Protein AF-A0A7S6G631-F1 (afdb_monomer)

Mean predicted aligned error: 9.02 Å

Radius of gyration: 16.14 Å; Cα contacts (8 Å, |Δi|>4): 29; chains: 1; bounding box: 41×31×46 Å

Structure (mmCIF, N/CA/C/O backbone):
data_AF-A0A7S6G631-F1
#
_entry.id   AF-A0A7S6G631-F1
#
loop_
_atom_site.group_PDB
_atom_site.id
_atom_site.type_symbol
_atom_site.label_atom_id
_atom_site.label_alt_id
_atom_site.label_comp_id
_atom_site.label_asym_id
_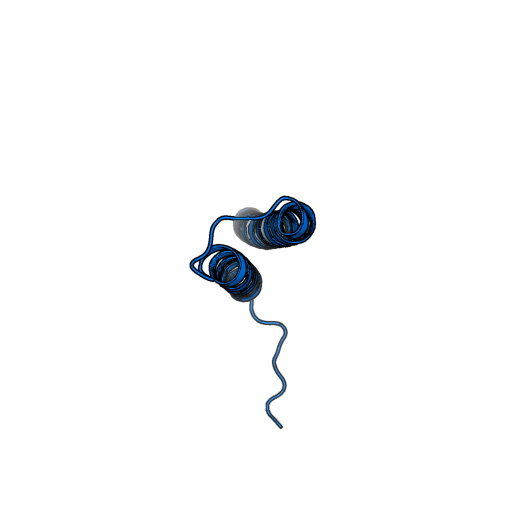atom_site.label_entity_id
_atom_site.label_seq_id
_atom_site.pdbx_PDB_ins_code
_atom_site.Cartn_x
_atom_site.Cartn_y
_atom_site.Cartn_z
_atom_site.occupancy
_atom_site.B_iso_or_equiv
_atom_site.auth_seq_id
_atom_site.auth_comp_id
_atom_site.auth_asym_id
_atom_site.auth_atom_id
_atom_site.pdbx_PDB_model_num
ATOM 1 N N . MET A 1 1 ? 4.546 -25.153 16.042 1.00 34.12 1 MET A N 1
ATOM 2 C CA . MET A 1 1 ? 3.924 -24.569 14.835 1.00 34.12 1 MET A CA 1
ATOM 3 C C . MET A 1 1 ? 3.180 -23.327 15.282 1.00 34.12 1 MET A C 1
ATOM 5 O O . MET A 1 1 ? 2.143 -23.466 15.910 1.00 34.12 1 MET A O 1
ATOM 9 N N . SER A 1 2 ? 3.766 -22.142 15.090 1.00 42.16 2 SER A N 1
ATOM 10 C CA . SER A 1 2 ? 3.131 -20.885 15.498 1.00 42.16 2 SER A CA 1
ATOM 11 C C . SER A 1 2 ? 1.959 -20.629 14.562 1.00 42.16 2 SER A C 1
ATOM 13 O O . SER A 1 2 ? 2.159 -20.349 13.380 1.00 42.16 2 SER A O 1
ATOM 15 N N . THR A 1 3 ? 0.746 -20.789 15.073 1.00 43.97 3 THR A N 1
ATOM 16 C CA . THR A 1 3 ? -0.476 -20.323 14.430 1.00 43.97 3 THR A CA 1
ATOM 17 C C . THR A 1 3 ? -0.349 -18.811 14.304 1.00 43.97 3 THR A C 1
ATOM 19 O O . THR A 1 3 ? -0.497 -18.090 15.285 1.00 43.97 3 THR A O 1
ATOM 22 N N . LYS A 1 4 ? 0.032 -18.336 13.112 1.00 47.47 4 LYS A N 1
ATOM 23 C CA . LYS A 1 4 ? -0.126 -16.935 12.732 1.00 47.47 4 LYS A CA 1
ATOM 24 C C . LYS A 1 4 ? -1.625 -16.674 12.781 1.00 47.47 4 LYS A C 1
ATOM 26 O O . LYS A 1 4 ? -2.337 -16.989 11.831 1.00 47.47 4 LYS A O 1
ATOM 31 N N . GLU A 1 5 ? -2.094 -16.172 13.915 1.00 52.25 5 GLU A N 1
ATOM 32 C CA . GLU A 1 5 ? -3.348 -15.437 13.966 1.00 52.25 5 GLU A CA 1
ATOM 33 C C . GLU A 1 5 ? -3.312 -14.446 12.793 1.00 52.25 5 GLU A C 1
ATOM 35 O O . GLU A 1 5 ? -2.234 -13.896 12.514 1.00 52.25 5 GLU A O 1
ATOM 40 N N . PRO A 1 6 ? -4.405 -14.278 12.028 1.00 50.84 6 PRO A N 1
ATOM 41 C CA . PRO A 1 6 ? -4.461 -13.195 11.060 1.00 50.84 6 PRO A CA 1
ATOM 42 C C . PRO A 1 6 ? -4.151 -11.930 11.858 1.00 50.84 6 PRO A C 1
ATOM 44 O O . PRO A 1 6 ? -4.905 -11.571 12.759 1.00 50.84 6 PRO A O 1
ATOM 47 N N . GLY A 1 7 ? -2.960 -11.360 11.645 1.00 62.00 7 GLY A N 1
ATOM 48 C CA . GLY A 1 7 ? -2.506 -10.219 12.432 1.00 62.00 7 GLY A CA 1
ATOM 49 C C . GLY A 1 7 ? -3.556 -9.117 12.355 1.00 62.00 7 GLY A C 1
ATOM 50 O O . GLY A 1 7 ? -4.285 -9.057 11.363 1.00 62.00 7 GLY A O 1
ATOM 51 N N . SER A 1 8 ? -3.637 -8.268 13.386 1.00 82.12 8 SER A N 1
ATOM 52 C CA . SER A 1 8 ? -4.575 -7.133 13.418 1.00 82.12 8 SER A CA 1
ATOM 53 C C . SER A 1 8 ? -4.604 -6.396 12.076 1.00 82.12 8 SER A C 1
ATOM 55 O O . SER A 1 8 ? -3.608 -6.410 11.346 1.00 82.12 8 SER A O 1
ATOM 57 N N . LEU A 1 9 ? -5.703 -5.724 11.737 1.00 86.12 9 LEU A N 1
ATOM 58 C CA . LEU A 1 9 ? -5.828 -5.016 10.456 1.00 86.12 9 LEU A CA 1
ATOM 59 C C . LEU A 1 9 ? -4.661 -4.037 10.226 1.00 86.12 9 LEU A C 1
ATOM 61 O O . LEU A 1 9 ? -4.156 -3.935 9.108 1.00 86.12 9 LEU A O 1
ATOM 65 N N . GLU A 1 10 ? -4.117 -3.437 11.291 1.00 84.56 10 GLU A N 1
ATOM 66 C CA . GLU A 1 10 ? -2.885 -2.640 11.227 1.00 84.56 10 GLU A CA 1
ATOM 67 C C . GLU A 1 10 ? -1.651 -3.448 10.781 1.00 84.56 10 GLU A C 1
ATOM 69 O O . GLU A 1 10 ? -0.812 -2.954 10.029 1.00 84.56 10 GLU A O 1
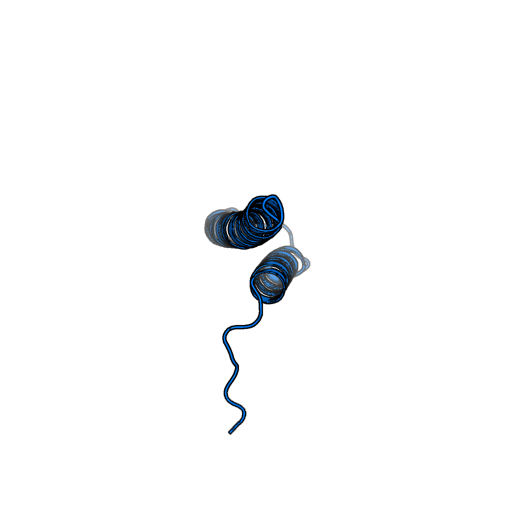ATOM 74 N N . THR A 1 11 ? -1.528 -4.708 11.209 1.00 86.88 11 THR A N 1
ATOM 75 C CA . THR A 1 11 ? -0.457 -5.626 10.782 1.00 86.88 11 THR A CA 1
ATOM 76 C C . THR A 1 11 ? -0.588 -5.977 9.303 1.00 86.88 11 THR A C 1
ATOM 78 O O . THR A 1 11 ? 0.424 -6.026 8.601 1.00 86.88 11 THR A O 1
ATOM 81 N N . VAL A 1 12 ? -1.814 -6.185 8.813 1.00 89.12 12 VAL A N 1
ATOM 82 C CA . VAL A 1 12 ? -2.079 -6.449 7.389 1.00 89.12 12 VAL A CA 1
ATOM 83 C C . VAL A 1 12 ? -1.731 -5.221 6.547 1.00 89.12 12 VAL A C 1
ATOM 85 O O . VAL A 1 12 ? -0.986 -5.345 5.574 1.00 89.12 12 VAL A O 1
ATOM 88 N N . ALA A 1 13 ? -2.168 -4.029 6.961 1.00 89.25 13 ALA A N 1
ATOM 89 C CA .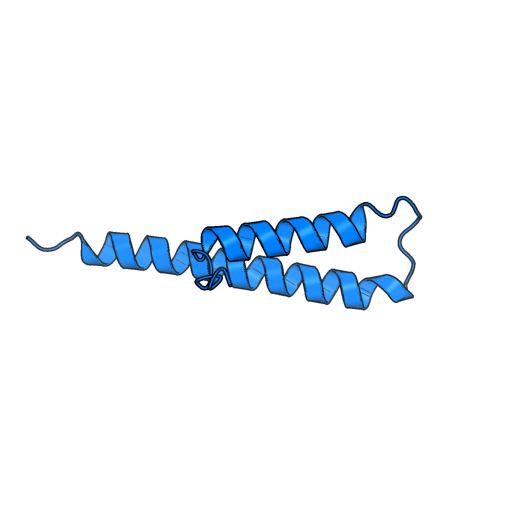 ALA A 1 13 ? -1.832 -2.773 6.289 1.00 89.25 13 ALA A CA 1
ATOM 90 C C . ALA A 1 13 ? -0.315 -2.516 6.277 1.00 89.25 13 ALA A C 1
ATOM 92 O O . ALA A 1 13 ? 0.265 -2.190 5.238 1.00 89.25 13 ALA A O 1
ATOM 93 N N . SER A 1 14 ? 0.356 -2.741 7.410 1.00 89.69 14 SER A N 1
ATOM 94 C CA . SER A 1 14 ? 1.809 -2.591 7.531 1.00 89.69 14 SER A CA 1
ATOM 95 C C . SER A 1 14 ? 2.574 -3.575 6.639 1.00 89.69 14 SER A C 1
ATOM 97 O O . SER A 1 14 ? 3.566 -3.209 6.003 1.00 89.69 14 SER A O 1
ATOM 99 N N . GLN A 1 15 ? 2.108 -4.824 6.550 1.00 90.12 15 GLN A N 1
ATOM 100 C CA . GLN A 1 15 ? 2.708 -5.837 5.687 1.00 90.12 15 GLN A CA 1
ATOM 101 C C . GLN A 1 15 ? 2.534 -5.497 4.206 1.00 90.12 15 GLN A C 1
ATOM 103 O O . GLN A 1 15 ? 3.527 -5.504 3.477 1.00 90.12 15 GLN A O 1
ATOM 108 N N . ALA A 1 16 ? 1.327 -5.112 3.784 1.00 90.25 16 ALA A N 1
ATOM 109 C CA . ALA A 1 16 ? 1.066 -4.688 2.412 1.00 90.25 16 ALA A CA 1
ATOM 110 C C . ALA A 1 16 ? 1.958 -3.497 2.015 1.00 90.25 16 ALA A C 1
ATOM 112 O O . ALA A 1 16 ? 2.557 -3.492 0.937 1.00 90.25 16 ALA A O 1
ATOM 113 N N . ALA A 1 17 ? 2.118 -2.513 2.911 1.00 90.88 17 ALA A N 1
ATOM 114 C CA . ALA A 1 17 ? 2.963 -1.346 2.660 1.00 90.88 17 ALA A CA 1
ATOM 115 C C . ALA A 1 17 ? 4.445 -1.728 2.526 1.00 90.88 17 ALA A C 1
ATOM 117 O O . ALA A 1 17 ? 5.141 -1.221 1.643 1.00 90.88 17 ALA A O 1
ATOM 118 N N . LYS A 1 18 ? 4.930 -2.665 3.354 1.00 89.94 18 LYS A N 1
ATOM 119 C CA . LYS A 1 18 ? 6.290 -3.216 3.232 1.00 89.94 18 LYS A CA 1
ATOM 120 C C . LYS A 1 18 ? 6.512 -3.943 1.909 1.00 89.94 18 LYS A C 1
ATOM 122 O O . LYS A 1 18 ? 7.576 -3.789 1.309 1.00 89.94 18 LYS A O 1
ATOM 127 N N . GLU A 1 19 ? 5.547 -4.736 1.456 1.00 90.19 19 GLU A N 1
ATOM 128 C CA . GLU A 1 19 ? 5.650 -5.447 0.180 1.00 90.19 19 GLU A CA 1
ATOM 129 C C . GLU A 1 19 ? 5.661 -4.478 -1.006 1.00 90.19 19 GLU A C 1
ATOM 131 O O . GLU A 1 19 ? 6.517 -4.609 -1.881 1.00 90.19 19 GLU A O 1
ATOM 136 N N . LEU A 1 20 ? 4.791 -3.461 -1.005 1.00 89.25 20 LEU A N 1
ATOM 137 C CA . LEU A 1 20 ? 4.816 -2.400 -2.015 1.00 89.25 20 LEU A CA 1
ATOM 138 C C . LEU A 1 20 ? 6.166 -1.668 -2.017 1.00 89.25 20 LEU A C 1
ATOM 140 O O . LEU A 1 20 ? 6.771 -1.494 -3.072 1.00 89.25 20 LEU A O 1
ATOM 144 N N . GLY A 1 21 ? 6.667 -1.292 -0.838 1.00 87.50 21 GLY A N 1
ATOM 145 C CA . GLY A 1 21 ? 7.982 -0.672 -0.692 1.00 87.50 21 GLY A CA 1
ATOM 146 C C . GLY A 1 21 ? 9.110 -1.561 -1.214 1.00 87.50 21 GLY A C 1
ATOM 147 O O . GLY A 1 21 ? 10.013 -1.061 -1.870 1.00 87.50 21 GLY A O 1
ATOM 148 N N . SER A 1 22 ? 9.032 -2.877 -1.007 1.00 86.00 22 SER A N 1
ATOM 149 C CA . SER A 1 22 ? 10.017 -3.831 -1.534 1.00 86.00 22 SER A CA 1
ATOM 150 C C . SER A 1 22 ? 9.984 -3.895 -3.059 1.00 86.00 22 SER A C 1
ATOM 152 O O . SER A 1 22 ? 11.039 -3.894 -3.679 1.00 86.00 22 SER A O 1
ATOM 154 N N . VAL A 1 23 ? 8.795 -3.889 -3.671 1.00 84.31 23 VAL A N 1
ATOM 155 C CA . VAL A 1 23 ? 8.646 -3.846 -5.138 1.00 84.31 23 VAL A CA 1
ATOM 156 C C . VAL A 1 23 ? 9.242 -2.559 -5.715 1.00 84.31 23 VAL A C 1
ATOM 158 O O . VAL A 1 23 ? 9.9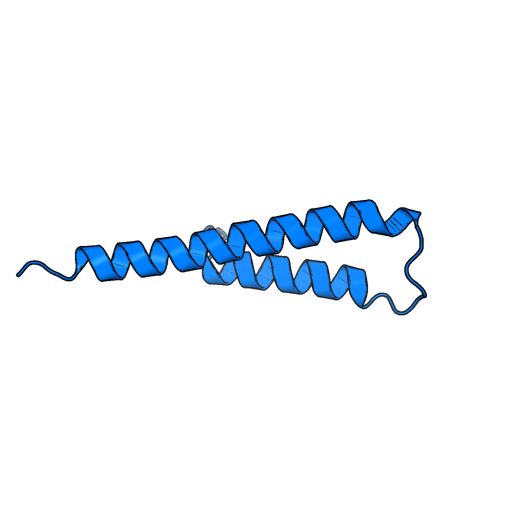02 -2.602 -6.747 1.00 84.31 23 VAL A O 1
ATOM 161 N N . LEU A 1 24 ? 9.055 -1.425 -5.035 1.00 82.00 24 LEU A N 1
ATOM 162 C CA . LEU A 1 24 ? 9.590 -0.129 -5.462 1.00 82.00 24 LEU A CA 1
ATOM 163 C C . LEU A 1 24 ? 11.093 0.040 -5.172 1.00 82.00 24 LEU A C 1
ATOM 165 O O . LEU A 1 24 ? 11.764 0.797 -5.867 1.00 82.00 24 LEU A O 1
ATOM 169 N N . ALA A 1 25 ? 11.622 -0.630 -4.143 1.00 74.00 25 ALA A N 1
ATOM 170 C CA . ALA A 1 25 ? 12.997 -0.473 -3.663 1.00 74.00 25 ALA A CA 1
ATOM 171 C C . ALA A 1 25 ? 14.016 -1.407 -4.336 1.00 74.00 25 ALA A C 1
ATOM 173 O O . ALA A 1 25 ? 15.213 -1.278 -4.067 1.00 74.00 25 ALA A O 1
ATOM 174 N N . ILE A 1 26 ? 13.592 -2.334 -5.205 1.00 67.12 26 ILE A N 1
ATOM 175 C CA . ILE A 1 26 ? 14.525 -3.074 -6.066 1.00 67.12 26 ILE A CA 1
ATOM 176 C C . ILE A 1 26 ? 15.119 -2.039 -7.031 1.00 67.12 26 ILE A C 1
ATOM 178 O O . ILE A 1 26 ? 14.467 -1.630 -7.982 1.00 67.12 26 ILE A O 1
ATOM 182 N N . GLY A 1 27 ? 16.318 -1.547 -6.698 1.00 60.25 27 GLY A N 1
ATOM 183 C CA . GLY A 1 27 ? 16.929 -0.297 -7.170 1.00 60.25 27 GLY A CA 1
ATOM 184 C C . GLY A 1 27 ? 17.293 -0.230 -8.654 1.00 60.25 27 GLY A C 1
ATOM 185 O O . GLY A 1 27 ? 18.456 -0.037 -9.002 1.00 60.25 27 GLY A O 1
ATOM 186 N N . GLY A 1 28 ? 16.296 -0.352 -9.522 1.00 68.88 28 GLY A N 1
ATOM 187 C CA . GLY A 1 28 ? 16.368 -0.106 -10.954 1.00 68.88 28 GLY A CA 1
ATOM 188 C C . GLY A 1 28 ? 15.276 0.865 -11.398 1.00 68.88 28 GLY A C 1
ATOM 189 O O . GLY A 1 28 ? 14.343 1.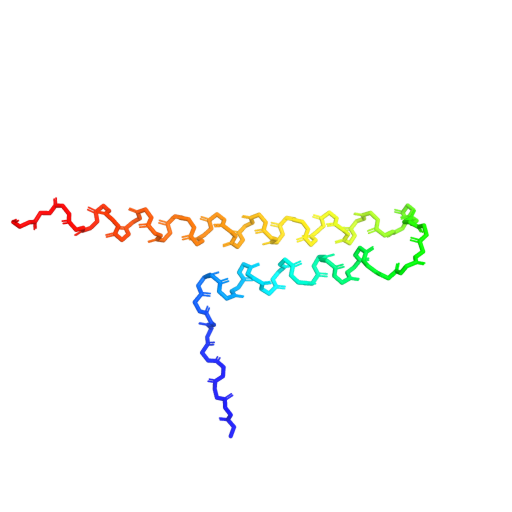171 -10.657 1.00 68.88 28 GLY A O 1
ATOM 190 N N . ALA A 1 29 ? 15.393 1.366 -12.626 1.00 76.00 29 ALA A N 1
ATOM 191 C CA . ALA A 1 29 ? 14.304 2.109 -13.243 1.00 76.00 29 ALA A CA 1
ATOM 192 C C . ALA A 1 29 ? 13.081 1.189 -13.373 1.00 76.00 29 ALA A C 1
ATOM 194 O O . ALA A 1 29 ? 13.187 0.094 -13.928 1.00 76.00 29 ALA A O 1
ATOM 195 N N . LEU A 1 30 ? 11.932 1.647 -12.872 1.00 78.06 30 LEU A N 1
ATOM 196 C CA . LEU A 1 30 ? 10.657 0.963 -13.061 1.00 78.06 30 LEU A CA 1
ATOM 197 C C . LEU A 1 30 ? 10.431 0.721 -14.555 1.00 78.06 30 LEU A C 1
ATOM 199 O O . LEU A 1 30 ? 10.428 1.670 -15.342 1.00 78.06 30 LEU A O 1
ATOM 203 N N . SER A 1 31 ? 10.237 -0.535 -14.952 1.00 81.88 31 SER A N 1
ATOM 204 C CA . SER A 1 31 ? 9.871 -0.860 -16.325 1.00 81.88 31 SER A CA 1
ATOM 205 C C . SER A 1 31 ? 8.353 -0.880 -16.476 1.00 81.88 31 SER A C 1
ATOM 207 O O . SER A 1 31 ? 7.603 -1.115 -15.529 1.00 81.88 31 SER A O 1
ATOM 209 N N . ILE A 1 32 ? 7.872 -0.674 -17.705 1.00 84.38 32 ILE A N 1
ATOM 210 C CA . ILE A 1 32 ? 6.433 -0.732 -18.021 1.00 84.38 32 ILE A CA 1
ATOM 211 C C . ILE A 1 32 ? 5.820 -2.083 -17.600 1.00 84.38 32 ILE A C 1
ATOM 213 O O . ILE A 1 32 ? 4.660 -2.133 -17.194 1.00 84.38 32 ILE A O 1
ATOM 217 N N . GLY A 1 33 ? 6.609 -3.164 -17.636 1.00 84.62 33 GLY A N 1
ATOM 218 C CA . GLY A 1 33 ? 6.204 -4.494 -17.173 1.00 84.62 33 GLY A CA 1
ATOM 219 C C . GLY A 1 33 ? 5.967 -4.611 -15.660 1.00 84.62 33 GLY A C 1
ATOM 220 O O . GLY A 1 33 ? 5.211 -5.486 -15.247 1.00 84.62 33 GLY A O 1
ATOM 221 N N . ASP A 1 34 ? 6.533 -3.714 -14.846 1.00 84.38 34 ASP A N 1
ATOM 222 C CA . ASP A 1 34 ? 6.383 -3.717 -13.382 1.00 84.38 34 ASP A CA 1
ATOM 223 C C . ASP A 1 34 ? 5.129 -2.958 -12.921 1.00 84.38 34 ASP A C 1
ATOM 225 O O . ASP A 1 34 ? 4.571 -3.241 -11.858 1.00 84.38 34 ASP A O 1
ATOM 229 N N . LEU A 1 35 ? 4.635 -2.019 -13.742 1.00 87.44 35 LEU A N 1
ATOM 230 C CA . LEU A 1 35 ? 3.440 -1.214 -13.466 1.00 87.44 35 LEU A CA 1
ATOM 231 C C . LEU A 1 35 ? 2.202 -2.025 -13.035 1.00 87.44 35 LEU A C 1
ATOM 233 O O . LEU A 1 35 ? 1.556 -1.609 -12.070 1.00 87.44 35 LEU A O 1
ATOM 237 N N . PRO A 1 36 ? 1.832 -3.159 -13.671 1.00 90.44 36 PRO A N 1
ATOM 238 C CA . PRO A 1 36 ? 0.693 -3.955 -13.211 1.00 90.44 36 PRO A CA 1
ATOM 239 C C . PRO A 1 36 ? 0.892 -4.527 -11.801 1.00 90.44 36 PRO A C 1
ATOM 241 O O . PRO A 1 36 ? -0.059 -4.567 -11.020 1.00 90.44 36 PRO A O 1
ATOM 244 N N . ILE A 1 37 ? 2.117 -4.928 -11.447 1.00 89.50 37 ILE A N 1
ATOM 245 C CA . ILE A 1 37 ? 2.436 -5.469 -10.119 1.00 89.50 37 ILE A CA 1
ATOM 246 C C . ILE A 1 37 ? 2.374 -4.352 -9.076 1.00 89.50 37 ILE A C 1
ATOM 248 O O . ILE A 1 37 ? 1.747 -4.524 -8.033 1.00 89.50 37 ILE A O 1
ATOM 252 N N . ILE A 1 38 ? 2.949 -3.187 -9.380 1.00 89.69 38 ILE A N 1
ATOM 253 C CA . ILE A 1 38 ? 2.910 -2.006 -8.506 1.00 89.69 38 ILE A CA 1
ATOM 254 C C . ILE A 1 38 ? 1.469 -1.569 -8.262 1.00 89.69 38 ILE A C 1
ATOM 256 O O . ILE A 1 38 ? 1.081 -1.342 -7.120 1.00 89.69 38 ILE A O 1
ATOM 260 N N . ARG A 1 39 ? 0.654 -1.498 -9.321 1.00 91.75 39 ARG A N 1
ATOM 261 C CA . ARG A 1 39 ? -0.752 -1.101 -9.215 1.00 91.75 39 ARG A CA 1
ATOM 262 C C . ARG A 1 39 ? -1.548 -2.070 -8.346 1.00 91.75 39 ARG A C 1
ATOM 264 O O . ARG A 1 39 ? -2.318 -1.618 -7.509 1.00 91.75 39 ARG A O 1
ATOM 271 N N . ARG A 1 40 ? -1.326 -3.378 -8.502 1.00 92.69 40 ARG A N 1
ATOM 272 C CA . ARG A 1 40 ? -1.949 -4.396 -7.646 1.00 92.69 40 ARG A CA 1
ATOM 273 C C . ARG A 1 40 ? -1.539 -4.229 -6.182 1.00 92.69 40 ARG A C 1
ATOM 275 O O . ARG A 1 40 ? -2.403 -4.206 -5.318 1.00 92.69 40 ARG A O 1
ATOM 282 N N . ARG A 1 41 ? -0.241 -4.078 -5.907 1.00 90.81 41 ARG A N 1
ATOM 283 C CA . ARG A 1 41 ? 0.267 -3.918 -4.535 1.00 90.81 41 ARG A CA 1
ATOM 284 C C . ARG A 1 41 ? -0.221 -2.630 -3.880 1.00 90.81 41 ARG A C 1
ATOM 286 O O . ARG A 1 41 ? -0.523 -2.629 -2.694 1.00 90.81 41 ARG A O 1
ATOM 293 N N . LEU A 1 42 ? -0.338 -1.551 -4.649 1.00 93.50 42 LEU A N 1
ATOM 294 C CA . LEU A 1 42 ? -0.914 -0.299 -4.172 1.00 93.50 42 LEU A CA 1
ATOM 295 C C . LEU A 1 42 ? -2.388 -0.468 -3.788 1.00 93.50 42 LEU A C 1
ATOM 297 O O . LEU A 1 42 ? -2.800 0.013 -2.738 1.00 93.50 42 LEU A O 1
ATOM 301 N N . ASP A 1 43 ? -3.160 -1.179 -4.607 1.00 95.00 43 ASP A N 1
ATOM 302 C CA . ASP A 1 43 ? -4.565 -1.470 -4.326 1.00 95.00 43 ASP A CA 1
ATOM 303 C C . ASP A 1 43 ? -4.728 -2.297 -3.038 1.00 95.00 43 ASP A C 1
ATOM 305 O O . ASP A 1 43 ? -5.533 -1.950 -2.176 1.00 95.00 43 ASP A O 1
ATOM 309 N N . GLU A 1 44 ? -3.878 -3.309 -2.836 1.00 93.06 44 GLU A N 1
ATOM 310 C CA . GLU A 1 44 ? -3.851 -4.104 -1.598 1.00 93.06 44 GLU A CA 1
ATOM 311 C C . GLU A 1 44 ? -3.537 -3.250 -0.355 1.00 93.06 44 GLU A C 1
ATOM 313 O O . GLU A 1 44 ? -4.177 -3.419 0.684 1.00 93.06 44 GLU A O 1
ATOM 318 N N . VAL A 1 45 ? -2.604 -2.293 -0.454 1.00 94.38 45 VAL A N 1
ATOM 319 C CA . VAL A 1 45 ? -2.310 -1.341 0.635 1.00 94.38 45 VAL A CA 1
ATOM 320 C C . VAL A 1 45 ? -3.521 -0.472 0.954 1.00 94.38 45 VAL A C 1
ATOM 322 O O . VAL A 1 45 ? -3.854 -0.296 2.128 1.00 94.38 45 VAL A O 1
ATOM 325 N N . ILE A 1 46 ? -4.181 0.067 -0.072 1.00 95.06 46 ILE A N 1
ATOM 326 C CA . ILE A 1 46 ? -5.359 0.925 0.093 1.00 95.06 46 ILE A CA 1
ATOM 327 C C . ILE A 1 46 ? -6.482 0.143 0.775 1.00 95.06 46 ILE A C 1
ATOM 329 O O . ILE A 1 46 ? -7.041 0.616 1.762 1.00 95.06 46 ILE A O 1
ATOM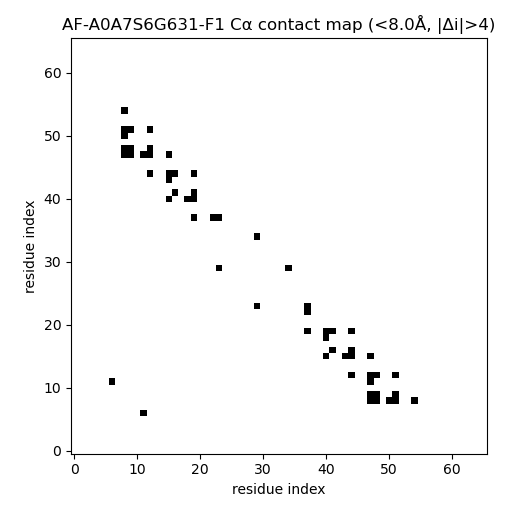 333 N N . GLN 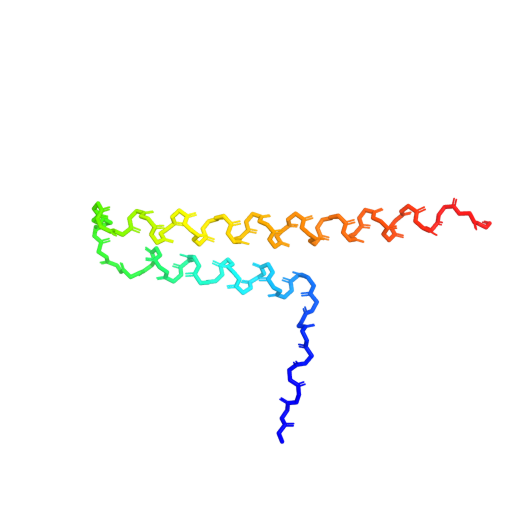A 1 47 ? -6.775 -1.069 0.301 1.00 94.44 47 GLN A N 1
ATOM 334 C CA . GLN A 1 47 ? -7.813 -1.918 0.883 1.00 94.44 47 GLN A CA 1
ATOM 335 C C . GLN A 1 47 ? -7.520 -2.254 2.350 1.00 94.44 47 GLN A C 1
ATOM 337 O O . GLN A 1 47 ? -8.383 -2.062 3.205 1.00 94.44 47 GLN A O 1
ATOM 342 N N . ALA A 1 48 ? -6.298 -2.694 2.662 1.00 92.38 48 ALA A N 1
ATOM 343 C CA . ALA A 1 48 ? -5.920 -3.050 4.028 1.00 92.38 48 ALA A CA 1
ATOM 344 C C . ALA A 1 48 ? -5.960 -1.844 4.982 1.00 92.38 48 ALA A C 1
ATOM 346 O O . ALA A 1 48 ? -6.409 -1.963 6.121 1.00 92.38 48 ALA A O 1
ATOM 347 N N . THR A 1 49 ? -5.531 -0.672 4.510 1.00 91.75 49 THR A N 1
ATOM 348 C CA . THR A 1 49 ? -5.551 0.563 5.306 1.00 91.75 49 THR A CA 1
ATOM 349 C C . THR A 1 49 ? -6.981 1.036 5.550 1.00 91.75 49 THR A C 1
ATOM 351 O O . THR A 1 49 ? -7.323 1.366 6.681 1.00 91.75 49 THR A O 1
ATOM 354 N N . ASN A 1 50 ? -7.839 1.010 4.527 1.00 93.94 50 ASN A N 1
ATOM 355 C CA . ASN A 1 50 ? -9.249 1.368 4.674 1.00 93.94 50 ASN A CA 1
ATOM 356 C C . ASN A 1 50 ? -9.977 0.426 5.636 1.00 93.94 50 ASN A C 1
ATOM 358 O O . ASN A 1 50 ? -10.758 0.894 6.455 1.00 93.94 50 ASN A O 1
ATOM 362 N N . ALA A 1 51 ? -9.687 -0.877 5.590 1.00 91.56 51 ALA A N 1
ATOM 363 C CA . ALA A 1 51 ? -10.244 -1.833 6.543 1.00 91.56 51 ALA A CA 1
ATOM 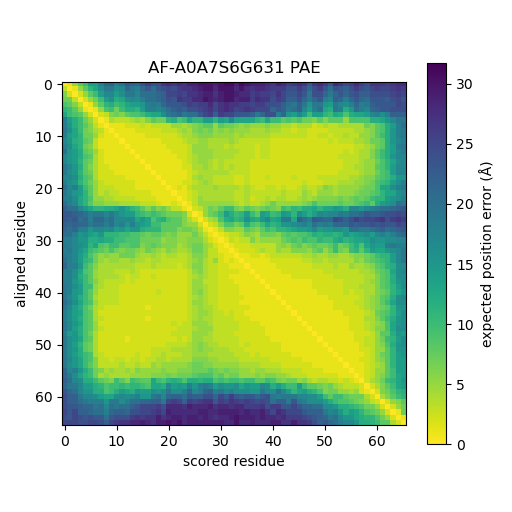364 C C . ALA A 1 51 ? -9.810 -1.518 7.986 1.00 91.56 51 ALA A C 1
ATOM 366 O O . ALA A 1 51 ? -10.636 -1.548 8.893 1.00 91.56 51 ALA A O 1
ATOM 367 N N . ALA A 1 52 ? -8.536 -1.169 8.204 1.00 88.88 52 ALA A N 1
ATOM 368 C CA . ALA A 1 52 ? -8.041 -0.778 9.524 1.00 88.88 52 ALA A CA 1
ATOM 369 C C . ALA A 1 52 ? -8.685 0.523 10.035 1.00 88.88 52 ALA A C 1
ATOM 371 O O . ALA A 1 52 ? -9.041 0.611 11.209 1.00 88.88 52 ALA A O 1
ATOM 372 N N . ILE A 1 53 ? -8.860 1.517 9.156 1.00 90.62 53 ILE A N 1
ATOM 373 C CA . ILE A 1 53 ? -9.547 2.774 9.482 1.00 90.62 53 ILE A CA 1
ATOM 374 C C . ILE A 1 53 ? -11.001 2.490 9.863 1.00 90.62 53 ILE A C 1
ATOM 376 O O . ILE A 1 53 ? -11.422 2.880 10.948 1.00 90.62 53 ILE A O 1
ATOM 380 N N . GLN A 1 54 ? -11.722 1.739 9.029 1.00 89.81 54 GLN A N 1
ATOM 381 C CA . GLN A 1 54 ? -13.121 1.394 9.267 1.00 89.81 54 GLN A CA 1
ATOM 382 C C . GLN A 1 54 ? -13.299 0.652 10.592 1.00 89.81 54 GLN A C 1
ATOM 384 O O . GLN A 1 54 ? -14.141 1.038 11.394 1.00 89.81 54 GLN A O 1
ATOM 389 N N . ALA A 1 55 ? -12.456 -0.340 10.882 1.00 86.00 55 ALA A N 1
ATOM 390 C CA . ALA A 1 55 ? -12.516 -1.046 12.156 1.00 86.00 55 ALA A CA 1
ATOM 391 C C . ALA A 1 55 ? -12.280 -0.119 13.360 1.00 86.00 55 ALA A C 1
ATOM 393 O O . ALA A 1 55 ? -12.889 -0.314 14.408 1.00 86.00 55 ALA A O 1
ATOM 394 N N . CYS A 1 56 ? -11.430 0.902 13.221 1.00 83.50 56 CYS A N 1
ATOM 395 C CA . CYS A 1 56 ? -11.210 1.910 14.257 1.00 83.50 56 CYS A CA 1
ATOM 396 C C . CYS A 1 56 ? -12.446 2.811 14.446 1.00 83.50 56 CYS A C 1
ATOM 398 O O . CYS A 1 56 ? -12.877 3.048 15.575 1.00 83.50 56 CYS A O 1
ATOM 400 N N . GLU A 1 57 ? -13.057 3.257 13.346 1.00 86.88 57 GLU A N 1
ATOM 401 C CA . GLU A 1 57 ? -14.285 4.064 13.350 1.00 86.88 57 GLU A CA 1
ATOM 402 C C . GLU A 1 57 ? -15.484 3.302 13.942 1.00 86.88 57 GLU A C 1
ATOM 404 O O . GLU A 1 57 ? -16.263 3.863 14.721 1.00 86.88 57 GLU A O 1
ATOM 409 N N . GLU A 1 58 ? -15.621 2.013 13.622 1.00 81.62 58 GLU A N 1
ATOM 410 C CA . GLU A 1 58 ? -16.648 1.128 14.181 1.00 81.62 58 GLU A CA 1
ATOM 411 C C . GLU A 1 58 ? -16.438 0.905 15.683 1.00 81.62 58 GLU A C 1
ATOM 413 O O . GLU A 1 58 ? -17.399 0.956 16.456 1.00 81.62 58 GLU A O 1
ATOM 418 N N . HIS A 1 59 ? -15.186 0.741 16.124 1.00 72.25 59 HIS A N 1
ATOM 419 C CA . HIS A 1 59 ? -14.868 0.615 17.546 1.00 72.25 59 HIS A CA 1
ATOM 420 C C . HIS A 1 59 ? -15.236 1.885 18.323 1.00 72.25 59 HIS A C 1
ATOM 422 O O . HIS A 1 59 ? -15.799 1.800 19.412 1.00 72.25 59 HIS A O 1
ATOM 428 N N . GLN A 1 60 ? -14.972 3.063 17.751 1.00 64.69 60 GLN A N 1
ATOM 429 C CA . GLN A 1 60 ? -15.290 4.349 18.371 1.00 64.69 60 GLN A CA 1
ATOM 430 C C . GLN A 1 60 ? -16.804 4.628 18.386 1.00 64.69 60 GLN A C 1
ATOM 432 O O . GLN A 1 60 ? -17.335 5.159 19.364 1.00 64.69 60 GLN A O 1
ATOM 437 N N . SER A 1 61 ? -17.523 4.213 17.340 1.00 60.62 61 SER A N 1
ATOM 438 C CA . SER A 1 61 ? -18.985 4.336 17.260 1.00 60.62 61 SER A CA 1
ATOM 439 C C . SER A 1 61 ? -19.710 3.391 18.229 1.00 60.62 61 SER A C 1
ATOM 441 O O . SER A 1 61 ? -20.779 3.731 18.730 1.00 60.62 61 SER A O 1
ATOM 443 N N . GLY A 1 62 ? -19.111 2.241 18.557 1.00 54.47 62 GLY A N 1
ATOM 444 C CA . GLY A 1 62 ? -19.618 1.301 19.564 1.00 54.47 62 GLY A CA 1
ATOM 445 C C . GLY A 1 62 ? -19.393 1.722 21.023 1.00 54.47 62 GLY A C 1
ATOM 446 O O . GLY A 1 62 ? -19.974 1.118 21.918 1.00 54.47 62 GLY A O 1
ATOM 447 N N . GLN A 1 63 ? -18.585 2.757 21.281 1.00 52.16 63 GLN A N 1
ATOM 448 C CA . GLN A 1 63 ? -18.282 3.259 22.631 1.00 52.16 63 GLN A CA 1
ATOM 449 C C . GLN A 1 63 ? -19.150 4.452 23.069 1.00 52.16 63 GLN A C 1
ATOM 451 O O . GLN A 1 63 ? -18.939 4.998 24.148 1.00 52.16 63 GLN A O 1
ATOM 456 N N . THR A 1 64 ? -20.143 4.854 22.267 1.00 48.38 64 THR A N 1
ATOM 457 C CA . THR A 1 64 ? -21.035 5.984 22.583 1.00 48.38 64 THR A CA 1
ATOM 458 C C . THR A 1 64 ? -22.450 5.507 22.923 1.00 48.38 64 THR A C 1
ATOM 460 O O . THR A 1 64 ? -23.395 5.910 22.262 1.00 48.38 64 THR A O 1
ATOM 463 N N . VAL A 1 65 ? -22.605 4.633 23.922 1.00 48.94 65 VAL A N 1
ATOM 464 C CA . VAL A 1 65 ? -23.852 4.446 24.697 1.00 48.94 65 VAL A CA 1
ATOM 465 C C . VAL A 1 65 ? -23.554 3.680 25.996 1.00 48.94 65 VAL A C 1
ATOM 467 O O . VAL A 1 65 ? -23.718 2.467 26.051 1.00 48.94 65 VAL A O 1
ATOM 470 N N . GLU A 1 66 ? -23.138 4.381 27.050 1.00 41.62 66 GLU A N 1
ATOM 471 C CA . GLU A 1 66 ? -23.589 4.088 28.425 1.00 41.62 66 GLU A CA 1
ATOM 472 C C . GLU A 1 66 ? -23.527 5.353 29.288 1.00 41.62 66 GLU A C 1
ATOM 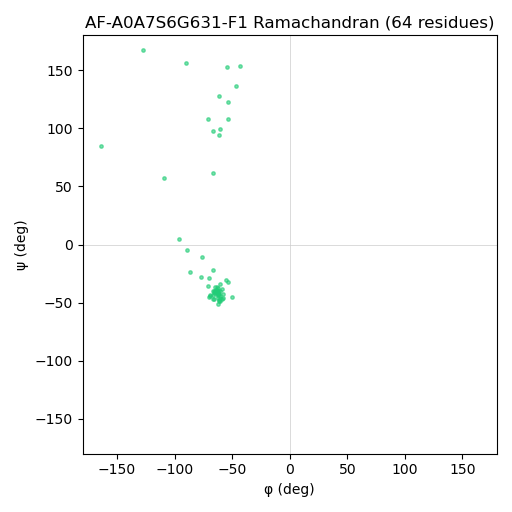474 O O . GLU A 1 66 ? -22.534 6.108 29.161 1.00 41.62 66 GLU A O 1
#

Sequence (66 aa):
MSTKEPGSLETVASQAAKELGSVLAIGGALSIGDLPIIRRRLDEVIQATNAAIQACEEHQSGQTVE

Foldseek 3Di:
DDPPDVPQLVVQLVVLVVVLCVLVPPPDPDDPVSVVVNVVSVVSNVVSVVVNVVVVVVVVVVPPDD

Nearest PDB structures (foldseek):
  4czz-assembly1_A  TM=8.370E-01  e=2.241E+00  Homo sapiens
  5l3c-assembly1_A  TM=8.421E-01  e=3.108E+00  Homo sapiens
  8onz-assembly1_Lh  TM=6.720E-01  e=1.616E+00  Thermochaetoides thermophila DSM 1495
  5l3d-assembly1_A  TM=8.389E-01  e=3.318E+00  Homo sapiens
  6vyp-assembly2_k  TM=8.061E-01  e=6.382E+00  Homo sapiens

Secondary structure (DSSP, 8-state):
--------HHHHHHHHHHHHHHHHHSSSPPPTTTHHHHHHHHHHHHHHHHHHHHHHHHHHHTTS--

pLDDT: mean 78.76, std 16.59, range [34.12, 95.06]

Organism: Pseudomonas aeruginosa (NCBI:txid287)

Solvent-accessible surface area (backbone atoms only — not comparable to full-atom values): 3872 Å² total; per-residue (Å²): 133,86,79,76,64,83,59,57,48,64,51,48,19,51,49,33,45,51,52,41,48,52,69,68,59,57,90,61,82,87,48,81,84,46,49,66,57,53,53,52,33,51,51,50,23,52,52,30,42,51,51,31,51,49,54,50,53,51,54,58,63,70,68,76,80,131